Protein AF-A0A669C991-F1 (afdb_monomer_lite)

InterPro domains:
  IPR006703 AIG1-type guanine nucleotide-binding (G) domain [PF04548] (18-87)
  IPR027417 P-loop containing nucleoside triphosphate hydrolase [G3DSA:3.40.50.300] (13-97)
  IPR045058 GTPase GIMA/IAN/Toc [PTHR10903] (18-87)

Organism: Oreochromis niloticus (NCBI:txid8128)

Secondary structure (DSSP, 8-state):
--HHHHHHHHHHHHHHHHHHHHHHHHHHHHHHHHGGGGGGG--EEEE-GGGSTT--HHHHHHT-HHHHHHHHHTTT-EEEE-TT------HHHHHH--

Radius of gyration: 17.46 Å; chains: 1; bounding box: 31×42×42 Å

pLDDT: mean 74.74, std 12.0, range [43.84, 88.81]

Structure (mmCIF, N/CA/C/O backbone):
data_AF-A0A669C991-F1
#
_entry.id   AF-A0A669C991-F1
#
loop_
_atom_site.group_PDB
_atom_site.id
_atom_site.type_symbol
_atom_site.label_atom_id
_atom_site.label_alt_id
_atom_site.label_comp_id
_atom_site.label_asym_id
_atom_site.label_entity_id
_atom_site.label_seq_id
_atom_site.pdbx_PDB_ins_code
_atom_site.Cartn_x
_atom_site.Cartn_y
_atom_site.Cartn_z
_atom_site.occupancy
_atom_site.B_iso_or_equiv
_atom_site.auth_seq_id
_atom_site.auth_comp_id
_atom_site.auth_asym_id
_atom_site.auth_atom_id
_atom_site.pdbx_PDB_model_num
ATOM 1 N N . MET A 1 1 ? -10.058 24.510 27.164 1.00 55.69 1 MET A N 1
ATOM 2 C CA . MET A 1 1 ? -9.011 24.333 26.139 1.00 55.69 1 MET A CA 1
ATOM 3 C C . MET A 1 1 ? -7.827 25.169 26.556 1.00 55.69 1 MET A C 1
ATOM 5 O O . MET A 1 1 ? -7.936 26.393 26.565 1.00 55.69 1 MET A O 1
ATOM 9 N N . LEU A 1 2 ? -6.763 24.524 27.018 1.00 75.00 2 LEU A N 1
ATOM 10 C CA . LEU A 1 2 ? -5.551 25.224 27.420 1.00 75.00 2 LEU A CA 1
ATOM 11 C C . LEU A 1 2 ? -4.754 25.564 26.156 1.00 75.00 2 LEU A C 1
ATOM 13 O O . LEU A 1 2 ? -4.766 24.825 25.178 1.00 75.00 2 LEU A O 1
ATOM 17 N N . LEU A 1 3 ? -4.054 26.695 26.166 1.00 77.31 3 LEU A N 1
ATOM 18 C CA . LEU A 1 3 ? -3.237 27.169 25.038 1.00 77.31 3 LEU A CA 1
ATOM 19 C C . LEU A 1 3 ? -2.186 26.125 24.595 1.00 77.31 3 LEU A C 1
ATOM 21 O O . LEU A 1 3 ? -1.804 26.070 23.431 1.00 77.31 3 LEU A O 1
ATOM 25 N N . GLN A 1 4 ? -1.780 25.253 25.522 1.00 66.88 4 GLN A N 1
ATOM 26 C CA . GLN A 1 4 ? -0.892 24.114 25.284 1.00 66.88 4 GLN A CA 1
ATOM 27 C C . GLN A 1 4 ? -1.531 23.019 24.407 1.00 66.88 4 GLN A C 1
ATOM 29 O O . GLN A 1 4 ? -0.837 22.422 23.581 1.00 66.88 4 GLN A O 1
ATOM 34 N N . ASP A 1 5 ? -2.847 22.805 24.513 1.00 78.88 5 ASP A N 1
ATOM 35 C CA . ASP A 1 5 ? -3.582 21.826 23.699 1.00 78.88 5 ASP A CA 1
ATOM 36 C C . ASP A 1 5 ? -3.621 22.267 22.227 1.00 78.88 5 ASP A C 1
ATOM 38 O O . ASP A 1 5 ? -3.481 21.454 21.315 1.00 78.88 5 ASP A O 1
ATOM 42 N N . LEU A 1 6 ? -3.755 23.578 21.990 1.00 76.56 6 LEU A N 1
ATOM 43 C CA . LEU A 1 6 ? -3.781 24.167 20.648 1.00 76.56 6 LEU A CA 1
ATOM 44 C C . LEU A 1 6 ? -2.427 24.062 19.938 1.00 76.56 6 LEU A C 1
ATOM 46 O O . LEU A 1 6 ? -2.390 23.733 18.756 1.00 76.56 6 LEU A O 1
ATOM 50 N N . ILE A 1 7 ? -1.318 24.291 20.649 1.00 78.75 7 ILE A N 1
ATOM 51 C CA . ILE A 1 7 ? 0.037 24.159 20.085 1.00 78.75 7 ILE A CA 1
ATOM 52 C C . ILE A 1 7 ? 0.348 22.693 19.770 1.00 78.75 7 ILE A C 1
ATOM 54 O O . ILE A 1 7 ? 0.876 22.394 18.701 1.00 78.75 7 ILE A O 1
ATOM 58 N N . SER A 1 8 ? -0.029 21.778 20.666 1.00 76.31 8 SER A N 1
ATOM 59 C CA . SER A 1 8 ? 0.166 20.336 20.467 1.00 76.31 8 SER A CA 1
ATOM 60 C C . SER A 1 8 ? -0.642 19.818 19.276 1.00 76.31 8 SER A C 1
ATOM 62 O O . SER A 1 8 ? -0.107 19.105 18.429 1.00 76.31 8 SER A O 1
ATOM 64 N N . SER A 1 9 ? -1.907 20.234 19.165 1.00 83.62 9 SER A N 1
ATOM 65 C CA . SER A 1 9 ? -2.768 19.917 18.020 1.00 83.62 9 SER A CA 1
ATOM 66 C C . SER A 1 9 ? -2.213 20.483 16.707 1.00 83.62 9 SER A C 1
ATOM 68 O O . SER A 1 9 ? -2.162 19.785 15.691 1.00 83.62 9 SER A O 1
ATOM 70 N N . TRP A 1 10 ? -1.719 21.724 16.733 1.00 83.00 10 TRP A N 1
ATOM 71 C CA . TRP A 1 10 ? -1.121 22.370 15.567 1.00 83.00 10 TRP A CA 1
ATOM 72 C C . TRP A 1 10 ? 0.169 21.679 15.108 1.00 83.00 10 TRP A C 1
ATOM 74 O O . TRP A 1 10 ? 0.328 21.422 13.916 1.00 83.00 10 TRP A O 1
ATOM 84 N N . TRP A 1 11 ? 1.064 21.309 16.032 1.00 76.19 11 TRP A N 1
ATOM 85 C CA . TRP A 1 11 ? 2.248 20.514 15.698 1.00 76.19 11 TRP A CA 1
ATOM 86 C C . TRP A 1 11 ? 1.881 19.140 15.163 1.00 76.19 11 TRP A C 1
ATOM 88 O O . TRP A 1 11 ? 2.416 18.750 14.134 1.00 76.19 11 TRP A O 1
ATOM 98 N N . SER A 1 12 ? 0.945 18.438 15.800 1.00 77.25 12 SER A N 1
ATOM 99 C CA . SER A 1 12 ? 0.515 17.115 15.346 1.00 77.25 12 SER A CA 1
ATOM 100 C C . SER A 1 12 ? -0.055 17.162 13.923 1.00 77.25 12 SER A C 1
ATOM 102 O O . SER A 1 12 ? 0.339 16.359 13.078 1.00 77.25 12 SER A O 1
ATOM 104 N N . SER A 1 13 ? -0.884 18.167 13.623 1.00 80.12 13 SER A N 1
ATOM 105 C CA . SER A 1 13 ? -1.450 18.376 12.283 1.00 80.12 13 SER A CA 1
ATOM 106 C C . SER A 1 13 ? -0.367 18.720 11.256 1.00 80.12 13 SER A C 1
ATOM 108 O O . SER A 1 13 ? -0.253 18.062 10.226 1.00 80.12 13 SER A O 1
ATOM 110 N N . ASN A 1 14 ? 0.494 19.695 11.563 1.00 87.88 14 ASN A N 1
ATOM 111 C CA . ASN A 1 14 ? 1.551 20.128 10.649 1.00 87.88 14 ASN A CA 1
ATOM 112 C C . ASN A 1 14 ? 2.600 19.027 10.400 1.00 87.88 14 ASN A C 1
ATOM 114 O O . ASN A 1 14 ? 3.139 18.900 9.300 1.00 87.88 14 ASN A O 1
ATOM 118 N N . TRP A 1 15 ? 2.892 18.211 11.413 1.00 71.31 15 TRP A N 1
ATOM 119 C CA . TRP A 1 15 ? 3.794 17.069 11.285 1.00 71.31 15 TRP A CA 1
ATOM 120 C C . TRP A 1 15 ? 3.184 15.971 10.416 1.00 71.31 15 TRP A C 1
ATOM 122 O O . TRP A 1 15 ? 3.865 15.474 9.521 1.00 71.31 15 TRP A O 1
ATOM 132 N N . ALA A 1 16 ? 1.907 15.633 10.623 1.00 73.25 16 ALA A N 1
ATOM 133 C CA . ALA A 1 16 ? 1.203 14.656 9.794 1.00 73.25 16 ALA A CA 1
ATOM 134 C C . ALA A 1 16 ? 1.157 15.088 8.318 1.00 73.25 16 ALA A C 1
ATOM 136 O O . ALA A 1 16 ? 1.402 14.276 7.423 1.00 73.25 16 ALA A O 1
ATOM 137 N N . ASP A 1 17 ? 0.917 16.374 8.057 1.00 81.81 17 ASP A N 1
ATOM 138 C CA . ASP A 1 17 ? 0.930 16.924 6.701 1.00 81.81 17 ASP A CA 1
ATOM 139 C C . ASP A 1 17 ? 2.333 16.906 6.078 1.00 81.81 17 ASP A C 1
ATOM 141 O O . ASP A 1 17 ? 2.480 16.652 4.879 1.00 81.81 17 ASP A O 1
ATOM 145 N N . SER A 1 18 ? 3.391 17.143 6.863 1.00 82.00 18 SER A N 1
ATOM 146 C CA . SER A 1 18 ? 4.766 17.033 6.359 1.00 82.00 18 SER A CA 1
ATOM 147 C C . SER A 1 18 ? 5.132 15.595 6.002 1.00 82.00 18 SER A C 1
ATOM 149 O O . SER A 1 18 ? 5.650 15.373 4.908 1.00 82.00 18 SER A O 1
ATOM 151 N N . LEU A 1 19 ? 4.786 14.628 6.857 1.00 79.38 19 LEU A N 1
ATOM 152 C CA . LEU A 1 19 ? 5.042 13.208 6.614 1.00 79.38 19 LEU A CA 1
ATOM 153 C C . LEU A 1 19 ? 4.356 12.732 5.324 1.00 79.38 19 LEU A C 1
ATOM 155 O O . LEU A 1 19 ? 5.017 12.212 4.428 1.00 79.38 19 LEU A O 1
ATOM 159 N N . LYS A 1 20 ? 3.055 13.019 5.167 1.00 80.31 20 LYS A N 1
ATOM 160 C CA . LYS A 1 20 ? 2.296 12.667 3.951 1.00 80.31 20 LYS A CA 1
ATOM 161 C C . LYS A 1 20 ? 2.912 13.268 2.684 1.00 80.31 20 LYS A C 1
ATOM 163 O O . LYS A 1 20 ? 2.925 12.633 1.626 1.00 80.31 20 LYS A O 1
ATOM 168 N N . ARG A 1 21 ? 3.426 14.504 2.756 1.00 81.19 21 ARG A N 1
ATOM 169 C CA . ARG A 1 21 ? 4.128 15.137 1.624 1.00 81.19 21 ARG A CA 1
ATOM 170 C C . ARG A 1 21 ? 5.456 14.448 1.319 1.00 81.19 21 ARG A C 1
ATOM 172 O O . ARG A 1 21 ? 5.774 14.269 0.143 1.00 81.19 21 ARG A O 1
ATOM 179 N N . GLU A 1 22 ? 6.223 14.083 2.340 1.00 80.00 22 GLU A N 1
ATOM 180 C CA . GLU A 1 22 ? 7.507 13.392 2.192 1.00 80.00 22 GLU A CA 1
ATOM 181 C C . GLU A 1 22 ? 7.332 11.997 1.583 1.00 80.00 22 GLU A C 1
ATOM 183 O O . GLU A 1 22 ? 8.028 11.669 0.619 1.00 80.00 22 GLU A O 1
ATOM 188 N N . GLU A 1 23 ? 6.347 11.228 2.048 1.00 78.25 23 GLU A N 1
ATOM 189 C CA . GLU A 1 23 ? 5.980 9.922 1.486 1.00 78.25 23 GLU A CA 1
ATOM 190 C C . GLU A 1 23 ? 5.599 10.034 0.006 1.00 78.25 23 GLU A C 1
ATOM 192 O O . GLU A 1 23 ? 6.173 9.350 -0.848 1.00 78.25 23 GLU A O 1
ATOM 197 N N . LYS A 1 24 ? 4.706 10.973 -0.337 1.00 76.75 24 LYS A N 1
ATOM 198 C CA . LYS A 1 24 ? 4.307 11.213 -1.733 1.00 76.75 24 LYS A CA 1
ATOM 199 C C . LYS A 1 24 ? 5.499 11.597 -2.612 1.00 76.75 24 LYS A C 1
ATOM 201 O O . LYS A 1 24 ? 5.602 11.148 -3.754 1.00 76.75 24 LYS A O 1
ATOM 206 N N . HIS A 1 25 ? 6.413 12.410 -2.089 1.00 79.81 25 HIS A N 1
ATOM 207 C CA . HIS A 1 25 ? 7.616 12.817 -2.809 1.00 79.81 25 HIS A CA 1
ATOM 208 C C . HIS A 1 25 ? 8.605 11.656 -3.002 1.00 79.81 25 HIS A C 1
ATOM 210 O O . HIS A 1 25 ? 9.231 11.562 -4.061 1.00 79.81 25 HIS A O 1
ATOM 216 N N . MET A 1 26 ? 8.732 10.747 -2.030 1.00 78.69 26 MET A N 1
ATOM 217 C CA . MET A 1 26 ? 9.531 9.526 -2.186 1.00 78.69 26 MET A CA 1
ATOM 218 C C . MET A 1 26 ? 8.963 8.616 -3.273 1.00 78.69 26 MET A C 1
ATOM 220 O O . MET A 1 26 ? 9.715 8.201 -4.153 1.00 78.69 26 MET A O 1
ATOM 224 N N . VAL A 1 27 ? 7.647 8.384 -3.284 1.00 73.19 27 VAL A N 1
ATOM 225 C CA . VAL A 1 27 ? 6.981 7.589 -4.332 1.00 73.19 27 VAL A CA 1
ATOM 226 C C . VAL A 1 27 ? 7.226 8.196 -5.719 1.00 73.19 27 VAL A C 1
ATOM 228 O O . VAL A 1 27 ? 7.612 7.489 -6.650 1.00 73.19 27 VAL A O 1
ATOM 231 N N . GLN A 1 28 ? 7.106 9.521 -5.852 1.00 75.56 28 GLN A N 1
ATOM 232 C CA . GLN A 1 28 ? 7.413 10.223 -7.104 1.00 75.56 28 GLN A CA 1
ATOM 233 C C . GLN A 1 28 ? 8.885 10.082 -7.521 1.00 75.56 28 GLN A C 1
ATOM 235 O O . GLN A 1 28 ? 9.181 9.929 -8.707 1.00 75.56 28 GLN A O 1
ATOM 240 N N . LYS A 1 29 ? 9.826 10.123 -6.568 1.00 76.56 29 LYS A N 1
ATOM 241 C CA . LYS A 1 29 ? 11.255 9.907 -6.846 1.00 76.56 29 LYS A CA 1
ATOM 242 C C . LYS A 1 29 ? 11.536 8.483 -7.310 1.00 76.56 29 LYS A C 1
ATOM 244 O O . LYS A 1 29 ? 12.255 8.323 -8.291 1.00 76.56 29 LYS A O 1
ATOM 249 N N . ILE A 1 30 ? 10.958 7.478 -6.656 1.00 72.62 30 ILE A N 1
ATOM 250 C CA . ILE A 1 30 ? 11.085 6.068 -7.048 1.00 72.62 30 ILE A CA 1
ATOM 251 C C . ILE A 1 30 ? 10.559 5.884 -8.476 1.00 72.62 30 ILE A C 1
ATOM 253 O O . ILE A 1 30 ? 11.279 5.373 -9.331 1.00 72.62 30 ILE A O 1
ATOM 257 N N . GLN A 1 31 ? 9.377 6.424 -8.786 1.00 67.62 31 GLN A N 1
ATOM 258 C CA . GLN A 1 31 ? 8.812 6.394 -10.141 1.00 67.62 31 GLN A CA 1
ATOM 259 C C . GLN A 1 31 ? 9.685 7.122 -11.170 1.00 67.62 31 GLN A C 1
ATOM 261 O O . GLN A 1 31 ? 9.790 6.684 -12.312 1.00 67.62 31 GLN A O 1
ATOM 266 N N . LYS A 1 32 ? 10.346 8.220 -10.788 1.00 73.75 32 LYS A N 1
ATOM 267 C CA . LYS A 1 32 ? 11.262 8.950 -11.676 1.00 73.75 32 LYS A CA 1
ATOM 268 C C . LYS A 1 32 ? 12.568 8.191 -11.934 1.00 73.75 32 LYS A C 1
ATOM 270 O O . LYS A 1 32 ? 13.109 8.301 -13.030 1.00 73.75 32 LYS A O 1
ATOM 275 N N . ILE A 1 33 ? 13.082 7.464 -10.940 1.00 66.19 33 ILE A N 1
ATOM 276 C CA . ILE A 1 33 ? 14.344 6.711 -11.029 1.00 66.19 33 ILE A CA 1
ATOM 277 C C . ILE A 1 33 ? 14.143 5.397 -11.791 1.00 66.19 33 ILE A C 1
ATOM 279 O O . ILE A 1 33 ? 14.940 5.066 -12.664 1.00 66.19 33 ILE A O 1
ATOM 283 N N . PHE A 1 34 ? 13.076 4.667 -11.478 1.00 65.25 34 PHE A N 1
ATOM 284 C CA . PHE A 1 34 ? 12.838 3.312 -11.981 1.00 65.25 34 PHE A CA 1
ATOM 285 C C . PHE A 1 34 ? 11.796 3.258 -13.121 1.00 65.25 34 PHE A C 1
ATOM 287 O O . PHE A 1 34 ? 11.590 2.207 -13.734 1.00 65.25 34 PHE A O 1
ATOM 294 N N . GLY A 1 35 ? 11.162 4.390 -13.455 1.00 67.56 35 GLY A N 1
ATOM 295 C CA . GLY A 1 35 ? 10.108 4.485 -14.471 1.00 67.56 35 GLY A CA 1
ATOM 296 C C . GLY A 1 35 ? 8.846 3.703 -14.085 1.00 67.56 35 GLY A C 1
ATOM 297 O O . GLY A 1 35 ? 8.704 3.244 -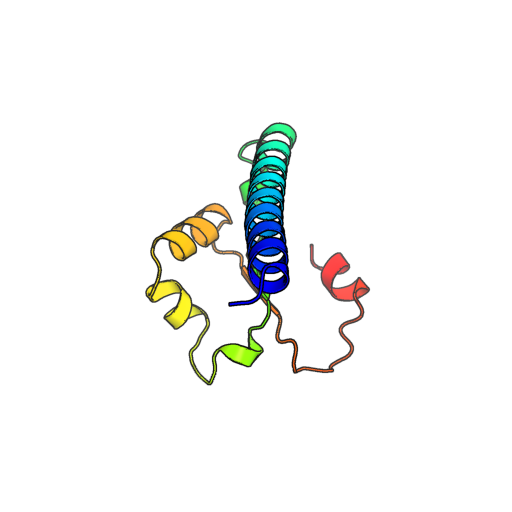12.957 1.00 67.56 35 GLY A O 1
ATOM 298 N N . HIS A 1 36 ? 7.946 3.465 -15.045 1.00 65.44 36 HIS A N 1
ATOM 299 C CA . HIS A 1 36 ? 6.814 2.528 -14.873 1.00 65.44 36 HIS A CA 1
ATOM 300 C C . HIS A 1 36 ? 7.264 1.063 -14.706 1.00 65.44 36 HIS A C 1
ATOM 302 O O . HIS A 1 36 ? 6.447 0.166 -14.537 1.00 65.44 36 HIS A O 1
ATOM 308 N N . THR A 1 37 ? 8.570 0.790 -14.772 1.00 64.56 37 THR A N 1
ATOM 309 C CA . THR A 1 37 ? 9.135 -0.524 -14.462 1.00 64.56 37 THR A CA 1
ATOM 310 C C . THR A 1 37 ? 9.225 -0.751 -12.955 1.00 64.56 37 THR A C 1
ATOM 312 O O . THR A 1 37 ? 9.187 -1.900 -12.537 1.00 64.56 37 THR A O 1
ATOM 315 N N . ALA A 1 38 ? 9.293 0.315 -12.142 1.00 65.50 38 ALA A N 1
ATOM 316 C CA . ALA A 1 38 ? 9.268 0.226 -10.677 1.00 65.50 38 ALA A CA 1
ATOM 317 C C . ALA A 1 38 ? 8.032 -0.532 -10.190 1.00 65.50 38 ALA A C 1
ATOM 319 O O . ALA A 1 38 ? 8.129 -1.395 -9.327 1.00 65.50 38 ALA A O 1
ATOM 320 N N . ASP A 1 39 ? 6.896 -0.237 -10.819 1.00 65.56 39 ASP A N 1
ATOM 321 C CA . ASP A 1 39 ? 5.587 -0.822 -10.549 1.00 65.56 39 ASP A CA 1
ATOM 322 C C . ASP A 1 39 ? 5.596 -2.356 -10.739 1.00 65.56 39 ASP A C 1
ATOM 324 O O . ASP A 1 39 ? 4.915 -3.069 -10.012 1.00 65.56 39 ASP A O 1
ATOM 328 N N . LYS A 1 40 ? 6.451 -2.888 -11.633 1.00 66.25 40 LYS A N 1
ATOM 329 C CA . LYS A 1 40 ? 6.619 -4.341 -11.852 1.00 66.25 40 LYS A CA 1
ATOM 330 C C . LYS A 1 40 ? 7.431 -5.055 -10.768 1.00 66.25 40 LYS A C 1
ATOM 332 O O . LYS A 1 40 ? 7.393 -6.281 -10.722 1.00 66.25 40 LYS A O 1
ATOM 337 N N . TYR A 1 41 ? 8.202 -4.312 -9.979 1.00 71.06 41 TYR A N 1
ATOM 338 C CA . TYR A 1 41 ? 9.065 -4.834 -8.911 1.00 71.06 41 TYR A CA 1
ATOM 339 C C . TYR A 1 41 ? 8.629 -4.342 -7.524 1.00 71.06 41 TYR A C 1
ATOM 341 O O . TYR A 1 41 ? 9.340 -4.551 -6.547 1.00 71.06 41 TYR A O 1
ATOM 349 N N . SER A 1 42 ? 7.503 -3.632 -7.441 1.00 74.38 42 SER A N 1
ATOM 350 C CA . SER A 1 42 ? 7.005 -3.038 -6.203 1.00 74.38 42 SER A CA 1
ATOM 351 C C . SER A 1 42 ? 5.780 -3.798 -5.722 1.00 74.38 42 SER A C 1
ATOM 353 O O . SER A 1 42 ? 4.909 -4.139 -6.514 1.00 74.38 42 SER A O 1
ATOM 355 N N . MET A 1 43 ? 5.694 -3.992 -4.411 1.00 83.06 43 MET A N 1
ATOM 356 C CA . MET A 1 43 ? 4.593 -4.655 -3.720 1.00 83.06 43 MET A CA 1
ATOM 357 C C . MET A 1 43 ? 4.013 -3.714 -2.660 1.00 83.06 43 MET A C 1
ATOM 359 O O . MET A 1 43 ? 4.748 -2.938 -2.043 1.00 83.06 43 MET A O 1
ATOM 363 N N . VAL A 1 44 ? 2.704 -3.797 -2.416 1.00 84.19 44 VAL A N 1
ATOM 364 C CA . VAL A 1 44 ? 2.046 -3.037 -1.343 1.00 84.19 44 VAL A CA 1
ATOM 365 C C . VAL A 1 44 ? 2.180 -3.785 -0.014 1.00 84.19 44 VAL A C 1
ATOM 367 O O . VAL A 1 44 ? 1.728 -4.918 0.111 1.00 84.19 44 VAL A O 1
ATOM 370 N N . LEU A 1 45 ? 2.7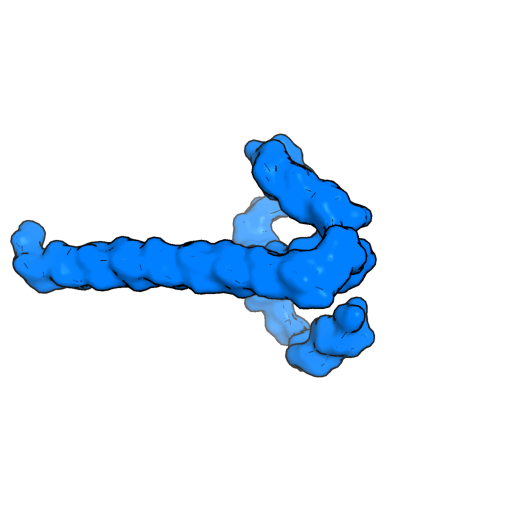72 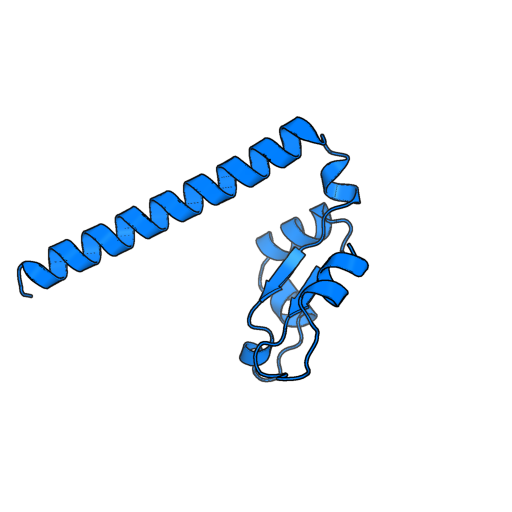-3.156 1.002 1.00 85.69 45 LEU A N 1
ATOM 371 C CA . LEU A 1 45 ? 2.847 -3.722 2.350 1.00 85.69 45 LEU A CA 1
ATOM 372 C C . LEU A 1 45 ? 1.762 -3.114 3.244 1.00 85.69 45 LEU A C 1
ATOM 374 O O . LEU A 1 45 ? 1.855 -1.952 3.643 1.00 85.69 45 LEU A O 1
ATOM 378 N N . PHE A 1 46 ? 0.769 -3.918 3.607 1.00 84.81 46 PHE A N 1
ATOM 379 C CA . PHE A 1 46 ? -0.208 -3.570 4.632 1.00 84.81 46 PHE A CA 1
ATOM 380 C C . PHE A 1 46 ? 0.347 -3.968 5.995 1.00 84.81 46 PHE A C 1
ATOM 382 O O . PHE A 1 46 ? 0.646 -5.132 6.242 1.00 84.81 46 PHE A O 1
ATOM 389 N N . THR A 1 47 ? 0.511 -3.002 6.890 1.00 82.94 47 THR A N 1
ATOM 390 C CA . THR A 1 47 ? 0.911 -3.271 8.278 1.00 82.94 47 THR A CA 1
ATOM 391 C C . THR A 1 47 ? -0.318 -3.308 9.174 1.00 82.94 47 THR A C 1
ATOM 393 O O . THR A 1 47 ? -1.371 -2.806 8.794 1.00 82.94 47 THR A O 1
ATOM 396 N N . HIS A 1 48 ? -0.176 -3.864 10.379 1.00 79.06 48 HIS A N 1
ATOM 397 C CA . HIS A 1 48 ? -1.277 -3.995 11.338 1.00 79.06 48 HIS A CA 1
ATOM 398 C C . HIS A 1 48 ? -2.400 -4.928 10.864 1.00 79.06 48 HIS A C 1
ATOM 400 O O . HIS A 1 48 ? -3.554 -4.757 11.246 1.00 79.06 48 HIS A O 1
ATOM 406 N N . GLY A 1 49 ? -2.071 -5.963 10.082 1.00 75.75 49 GLY A N 1
ATOM 407 C CA . GLY A 1 49 ? -3.049 -6.977 9.665 1.00 75.75 49 GLY A CA 1
ATOM 408 C C . GLY A 1 49 ? -3.735 -7.694 10.835 1.00 75.75 49 GLY A C 1
ATOM 409 O O . GLY A 1 49 ? -4.817 -8.248 10.693 1.00 75.75 49 GLY A O 1
ATOM 410 N N . ASP A 1 50 ? -3.150 -7.630 12.031 1.00 78.75 50 ASP A N 1
ATOM 411 C CA . ASP A 1 50 ? -3.749 -8.098 13.280 1.00 78.75 50 ASP A CA 1
ATOM 412 C C . ASP A 1 50 ? -4.971 -7.295 13.763 1.00 78.75 50 ASP A C 1
ATOM 414 O O . ASP A 1 50 ? -5.600 -7.695 14.752 1.00 78.75 50 ASP A O 1
ATOM 418 N N . GLN A 1 51 ? -5.269 -6.165 13.116 1.00 82.19 51 GLN A N 1
ATOM 419 C CA . GLN A 1 51 ? -6.446 -5.323 13.348 1.00 82.19 51 GLN A CA 1
ATOM 420 C C . GLN A 1 51 ? -7.575 -5.59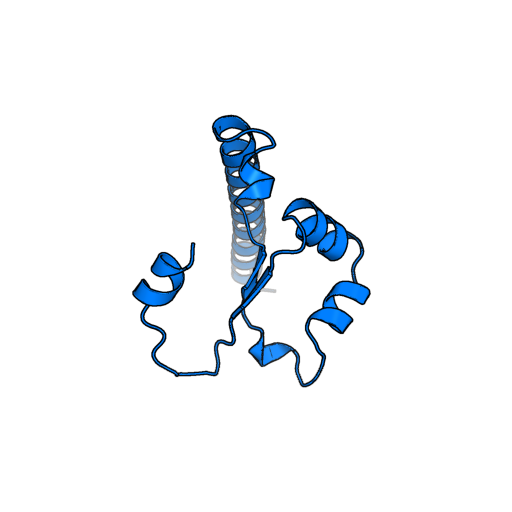2 12.351 1.00 82.19 51 GLN A C 1
ATOM 422 O O . GLN A 1 51 ? -8.625 -4.974 12.459 1.00 82.19 51 GLN A O 1
ATOM 427 N N . LEU A 1 52 ? -7.403 -6.530 11.415 1.00 80.06 52 LEU A N 1
ATOM 428 C CA . LEU A 1 52 ? -8.476 -6.903 10.495 1.00 80.06 52 LEU A CA 1
ATOM 429 C C . LEU A 1 52 ? -9.641 -7.638 11.195 1.00 80.06 52 LEU A C 1
ATOM 431 O O . LEU A 1 52 ? -10.642 -7.903 10.557 1.00 80.06 52 LEU A O 1
ATOM 435 N N . GLU A 1 53 ? -9.541 -7.959 12.495 1.00 78.69 53 GLU A N 1
ATOM 436 C CA . GLU A 1 53 ? -10.641 -8.441 13.366 1.00 78.69 53 GLU A CA 1
ATOM 437 C C . GLU A 1 53 ? -11.498 -9.612 12.825 1.00 78.69 53 GLU A C 1
ATOM 439 O O . GLU A 1 53 ? -12.590 -9.876 13.323 1.00 78.69 53 GLU A O 1
ATOM 444 N N . GLY A 1 54 ? -10.975 -10.386 11.869 1.00 77.25 54 GLY A N 1
ATOM 445 C CA . GLY A 1 54 ? -11.674 -11.508 11.230 1.00 77.25 54 GLY A CA 1
ATOM 446 C C . GLY A 1 54 ? -12.129 -11.234 9.795 1.00 77.25 54 GLY A C 1
ATOM 447 O O . GLY A 1 54 ? -12.516 -12.180 9.114 1.00 77.25 54 GLY A O 1
ATOM 448 N N . THR A 1 55 ? -12.024 -9.991 9.330 1.00 83.44 55 THR A N 1
ATOM 449 C CA . THR A 1 55 ? -12.154 -9.597 7.925 1.00 83.44 55 THR A CA 1
ATOM 450 C C . THR A 1 55 ? -10.914 -10.040 7.152 1.00 83.44 55 THR A C 1
ATOM 452 O O . THR A 1 55 ? -9.779 -9.928 7.628 1.00 83.44 55 THR A O 1
ATOM 455 N N . SER A 1 56 ? -11.116 -10.578 5.958 1.00 85.38 56 SER A N 1
ATOM 456 C CA . SER A 1 56 ? -10.018 -10.914 5.052 1.00 85.38 56 SER A CA 1
ATOM 457 C C . SER A 1 56 ? -9.413 -9.651 4.426 1.00 85.38 56 SER A C 1
ATOM 459 O O . SER A 1 56 ? -10.049 -8.599 4.353 1.00 85.38 56 SER A O 1
ATOM 461 N N . MET A 1 57 ? -8.163 -9.730 3.963 1.00 86.12 57 MET A N 1
ATOM 462 C CA . MET A 1 57 ? -7.552 -8.590 3.271 1.00 86.12 57 MET A CA 1
ATOM 463 C C . MET A 1 57 ? -8.296 -8.284 1.967 1.00 86.12 57 MET A C 1
ATOM 465 O O . MET A 1 57 ? -8.415 -7.130 1.567 1.00 86.12 57 MET A O 1
ATOM 469 N N . GLU A 1 58 ? -8.816 -9.320 1.320 1.00 86.19 58 GLU A N 1
ATOM 470 C CA . GLU A 1 58 ? -9.586 -9.242 0.089 1.00 86.19 58 GLU A CA 1
ATOM 471 C C . GLU A 1 58 ? -10.881 -8.446 0.305 1.00 86.19 58 GLU A C 1
ATOM 473 O O . GLU A 1 58 ? -11.134 -7.498 -0.436 1.00 86.19 58 GLU A O 1
ATOM 478 N N . GLU A 1 59 ? -11.633 -8.738 1.371 1.00 87.62 59 GLU A N 1
ATOM 479 C CA . GLU A 1 59 ? -12.822 -7.961 1.759 1.00 87.62 59 GLU A CA 1
ATOM 480 C C . GLU A 1 59 ? -12.466 -6.498 2.068 1.00 87.62 59 GLU A C 1
ATOM 482 O O . GLU A 1 59 ? -13.158 -5.586 1.624 1.00 87.62 59 GLU A O 1
ATOM 487 N N . PHE A 1 60 ? -11.346 -6.243 2.751 1.00 86.88 60 PHE A N 1
ATOM 488 C CA . PHE A 1 60 ? -10.895 -4.875 3.033 1.00 86.88 60 PHE A CA 1
ATOM 489 C C . PHE A 1 60 ? -10.515 -4.092 1.761 1.00 86.88 60 PHE A C 1
ATOM 491 O O . PHE A 1 60 ? -10.768 -2.890 1.665 1.00 86.88 60 PHE A O 1
ATOM 498 N N . LEU A 1 61 ? -9.924 -4.754 0.758 1.00 88.00 61 LEU A N 1
ATOM 499 C CA . LEU A 1 61 ? -9.661 -4.135 -0.547 1.00 88.00 61 LEU A CA 1
ATOM 500 C C . LEU A 1 61 ? -10.961 -3.841 -1.304 1.00 88.00 61 LEU A C 1
ATOM 502 O O . LEU A 1 61 ? -11.034 -2.839 -2.013 1.00 88.00 61 LEU A O 1
ATOM 506 N N . GLU A 1 62 ? -11.987 -4.682 -1.173 1.00 88.81 62 GLU A N 1
ATOM 507 C CA . GLU A 1 62 ? -13.296 -4.460 -1.803 1.00 88.81 62 GLU A CA 1
ATOM 508 C C . GLU A 1 62 ? -14.002 -3.191 -1.309 1.00 88.81 62 GLU A C 1
ATOM 510 O O . GLU A 1 62 ? -14.744 -2.564 -2.068 1.00 88.81 62 GLU A O 1
ATOM 515 N N . GLU A 1 63 ? -13.704 -2.745 -0.090 1.00 88.81 63 GLU A N 1
ATOM 516 C CA . GLU A 1 63 ? -14.285 -1.534 0.494 1.00 88.81 63 GLU A CA 1
ATOM 517 C C . GLU A 1 63 ? -13.685 -0.222 -0.051 1.00 88.81 63 GLU A C 1
ATOM 519 O O . GLU A 1 63 ? -14.262 0.849 0.162 1.00 88.81 63 GLU A O 1
ATOM 524 N N . SER A 1 64 ? -12.551 -0.262 -0.769 1.00 86.06 64 SER A N 1
ATOM 525 C CA . SER A 1 64 ? -11.858 0.948 -1.235 1.00 86.06 64 SER A CA 1
ATOM 526 C C . SER A 1 64 ? -11.302 0.835 -2.656 1.00 86.06 64 SER A C 1
ATOM 528 O O . SER A 1 64 ? -10.284 0.188 -2.906 1.00 86.06 64 SER A O 1
ATOM 530 N N . SER A 1 65 ? -11.902 1.589 -3.583 1.00 86.25 65 SER A N 1
ATOM 531 C CA . SER A 1 65 ? -11.420 1.715 -4.967 1.00 86.25 65 SER A CA 1
ATOM 532 C C . SER A 1 65 ? -9.981 2.228 -5.060 1.00 86.25 65 SER A C 1
ATOM 534 O O . SER A 1 65 ? -9.227 1.799 -5.929 1.00 86.25 65 SER A O 1
ATOM 536 N N . ASP A 1 66 ? -9.582 3.117 -4.148 1.00 84.88 66 ASP A N 1
ATOM 537 C CA . ASP A 1 66 ? -8.238 3.699 -4.134 1.00 84.88 66 ASP A CA 1
ATOM 538 C C . ASP A 1 66 ? -7.185 2.646 -3.753 1.00 84.88 66 ASP A C 1
ATOM 540 O O . ASP A 1 66 ? -6.094 2.611 -4.328 1.00 84.88 66 ASP A O 1
ATOM 544 N N . LEU A 1 67 ? -7.514 1.751 -2.812 1.00 85.88 67 LEU A N 1
ATOM 545 C CA . LEU A 1 67 ? -6.640 0.634 -2.443 1.00 85.88 67 LEU A CA 1
ATOM 546 C C . LEU A 1 67 ? -6.558 -0.408 -3.559 1.00 85.88 67 LEU A C 1
ATOM 548 O O . LEU A 1 67 ? -5.471 -0.921 -3.831 1.00 85.88 67 LEU A O 1
ATOM 552 N N . GLN A 1 68 ? -7.671 -0.681 -4.243 1.00 87.44 68 GLN A N 1
ATOM 553 C CA . GLN A 1 68 ? -7.671 -1.550 -5.422 1.00 87.44 68 GLN A CA 1
ATOM 554 C C . GLN A 1 68 ? -6.778 -0.995 -6.529 1.00 87.44 68 GLN A C 1
ATOM 556 O O . GLN A 1 68 ? -5.986 -1.742 -7.102 1.00 87.44 68 GLN A O 1
ATOM 561 N N . GLU A 1 69 ? -6.857 0.309 -6.809 1.00 86.56 69 GLU A N 1
ATOM 562 C CA . GLU A 1 69 ? -5.990 0.951 -7.797 1.00 86.56 69 GLU A CA 1
ATOM 563 C C . GLU A 1 69 ? -4.516 0.852 -7.382 1.00 86.56 69 GLU A C 1
ATOM 565 O O . GLU A 1 69 ? -3.662 0.519 -8.206 1.00 86.56 69 GLU A O 1
ATOM 570 N N . LEU A 1 70 ? -4.206 1.075 -6.101 1.00 83.94 70 LEU A N 1
ATOM 571 C CA . LEU A 1 70 ? -2.845 0.956 -5.581 1.00 83.94 70 LEU A CA 1
ATOM 572 C C . LEU A 1 70 ? -2.275 -0.459 -5.775 1.00 83.94 70 LEU A C 1
ATOM 574 O O . LEU A 1 70 ? -1.162 -0.606 -6.278 1.00 83.94 70 LEU A O 1
ATOM 578 N N . VAL A 1 71 ? -3.043 -1.494 -5.429 1.00 85.62 71 VAL A N 1
ATOM 579 C CA . VAL A 1 71 ? -2.635 -2.899 -5.590 1.00 85.62 71 VAL A CA 1
ATOM 580 C C . VAL A 1 71 ? -2.540 -3.284 -7.069 1.00 85.62 71 VAL A C 1
ATOM 582 O O . VAL A 1 71 ? -1.582 -3.945 -7.474 1.00 85.62 71 VAL A O 1
ATOM 585 N N . ALA A 1 72 ? -3.472 -2.823 -7.907 1.00 86.19 72 ALA A N 1
ATOM 586 C CA . ALA A 1 72 ? -3.451 -3.070 -9.349 1.00 86.19 72 ALA A CA 1
ATOM 587 C C . ALA A 1 72 ? -2.211 -2.465 -10.023 1.00 86.19 72 ALA A C 1
ATOM 589 O O . ALA A 1 72 ? -1.625 -3.084 -10.914 1.00 86.19 72 ALA A O 1
ATOM 590 N N . ARG A 1 73 ? -1.767 -1.287 -9.568 1.00 82.00 73 ARG A N 1
ATOM 591 C CA . ARG A 1 73 ? -0.517 -0.669 -10.030 1.00 82.00 73 ARG A CA 1
ATOM 592 C C . ARG A 1 73 ? 0.717 -1.487 -9.660 1.00 82.00 73 ARG A C 1
ATOM 594 O O . ARG A 1 73 ? 1.687 -1.445 -10.400 1.00 82.00 73 ARG A O 1
ATOM 601 N N . CYS A 1 74 ? 0.667 -2.261 -8.581 1.00 83.19 74 CYS A N 1
ATOM 602 C CA . CYS A 1 74 ? 1.724 -3.177 -8.148 1.00 83.19 74 CYS A CA 1
ATOM 603 C C . CYS A 1 74 ? 1.529 -4.611 -8.682 1.00 83.19 74 CYS A C 1
ATOM 605 O O . CYS A 1 74 ? 1.885 -5.577 -8.015 1.00 83.19 74 CYS A O 1
ATOM 607 N N . ASN A 1 75 ? 0.911 -4.787 -9.858 1.00 82.62 75 ASN A N 1
ATOM 608 C CA . ASN A 1 75 ? 0.621 -6.095 -10.468 1.00 82.62 75 ASN A CA 1
ATOM 609 C C . ASN A 1 75 ? -0.183 -7.062 -9.572 1.00 82.62 75 ASN A C 1
ATOM 611 O O . ASN A 1 75 ? -0.080 -8.281 -9.720 1.00 82.62 75 ASN A O 1
ATOM 615 N N . GLY A 1 76 ? -0.974 -6.540 -8.635 1.00 83.00 76 GLY A N 1
ATOM 616 C CA . GLY A 1 76 ? -1.699 -7.362 -7.667 1.00 83.00 76 GLY A CA 1
ATOM 617 C C . GLY A 1 76 ? -0.841 -7.873 -6.507 1.00 83.00 76 GLY A C 1
ATOM 618 O O . GLY A 1 76 ? -1.333 -8.657 -5.701 1.00 83.00 76 GLY A O 1
ATOM 619 N N . GLN A 1 77 ? 0.425 -7.461 -6.405 1.00 82.62 77 GLN A N 1
ATOM 620 C CA . GLN A 1 77 ? 1.319 -7.891 -5.335 1.00 82.62 77 GLN A CA 1
ATOM 621 C C . GLN A 1 77 ? 1.061 -7.076 -4.067 1.00 82.62 77 GLN A C 1
ATOM 623 O O . GLN A 1 77 ? 1.273 -5.859 -4.029 1.00 82.62 77 GLN A O 1
ATOM 628 N N . TYR A 1 78 ? 0.665 -7.767 -3.000 1.00 88.25 78 TYR A N 1
ATOM 629 C CA . TYR A 1 78 ? 0.617 -7.217 -1.652 1.00 88.25 78 TYR A CA 1
ATOM 630 C C . TYR A 1 78 ? 1.049 -8.250 -0.612 1.00 88.25 78 TYR A C 1
ATOM 632 O O . TYR A 1 78 ? 0.967 -9.457 -0.834 1.00 88.25 78 TYR A O 1
ATOM 640 N N . HIS A 1 79 ? 1.482 -7.757 0.543 1.00 85.06 79 HIS A N 1
ATOM 641 C CA . HIS A 1 79 ? 1.736 -8.568 1.724 1.00 85.06 79 HIS A CA 1
ATOM 642 C C . HIS A 1 79 ? 1.081 -7.922 2.940 1.00 85.06 79 HIS A C 1
ATOM 644 O O . HIS A 1 79 ? 1.066 -6.696 3.071 1.00 85.06 79 HIS A O 1
ATOM 650 N N . VAL A 1 80 ? 0.550 -8.748 3.838 1.00 83.94 80 VAL A N 1
ATOM 651 C CA . VAL A 1 80 ? -0.092 -8.295 5.073 1.00 83.94 80 VAL A CA 1
ATOM 652 C C . VAL A 1 80 ? 0.768 -8.710 6.253 1.00 83.94 80 VAL A C 1
ATOM 654 O O . VAL A 1 80 ? 0.874 -9.887 6.588 1.00 83.94 80 VAL A O 1
ATOM 657 N N . PHE A 1 81 ? 1.371 -7.727 6.906 1.00 81.12 81 PHE A N 1
ATOM 658 C CA . PHE A 1 81 ? 2.197 -7.935 8.079 1.00 81.12 81 PHE A CA 1
ATOM 659 C C . PHE A 1 81 ? 1.338 -7.906 9.351 1.00 81.12 81 PHE A C 1
ATOM 661 O O . PHE A 1 81 ? 0.723 -6.890 9.695 1.00 81.12 81 PHE A O 1
ATOM 668 N N . ASN A 1 82 ? 1.297 -9.034 10.059 1.00 74.38 82 ASN A N 1
ATOM 669 C CA . ASN A 1 82 ? 0.573 -9.196 11.318 1.00 74.38 82 ASN A CA 1
ATOM 670 C C . ASN A 1 82 ? 1.501 -8.873 12.501 1.00 74.38 82 ASN A C 1
ATOM 672 O O . ASN A 1 82 ? 2.405 -9.646 12.813 1.00 74.38 82 ASN A O 1
ATOM 676 N N . ASN A 1 83 ? 1.254 -7.761 13.202 1.00 70.12 83 ASN A N 1
ATOM 677 C CA . ASN A 1 83 ? 2.136 -7.304 14.283 1.00 70.12 83 ASN A CA 1
ATOM 678 C C . ASN A 1 83 ? 1.980 -8.102 15.595 1.00 70.12 83 ASN A C 1
ATOM 680 O O . ASN A 1 83 ? 2.784 -7.931 16.516 1.00 70.12 83 ASN A O 1
ATOM 684 N N . LYS A 1 84 ? 0.951 -8.954 15.724 1.00 66.31 84 LYS A N 1
ATOM 685 C CA . LYS A 1 84 ? 0.722 -9.797 16.915 1.00 66.31 84 LYS A CA 1
ATOM 686 C C . LYS A 1 84 ? 1.393 -11.160 16.811 1.00 66.31 84 LYS A C 1
ATOM 688 O O . LYS A 1 84 ? 1.659 -11.775 17.849 1.00 66.31 84 LYS A O 1
ATOM 693 N N . LEU A 1 85 ? 1.703 -11.617 15.599 1.00 60.19 85 LEU A N 1
ATOM 694 C CA . LEU A 1 85 ? 2.583 -12.759 15.397 1.00 60.19 85 LEU A CA 1
ATOM 695 C C . LEU A 1 85 ? 3.999 -12.339 15.803 1.00 60.19 85 LEU A C 1
ATOM 697 O O . LEU A 1 85 ? 4.814 -11.909 14.999 1.00 60.19 85 LEU A O 1
ATOM 701 N N . LYS A 1 86 ? 4.309 -12.506 17.094 1.00 51.81 86 LYS A N 1
ATOM 702 C CA . LYS A 1 86 ? 5.676 -12.520 17.644 1.00 51.81 86 LYS A CA 1
ATOM 703 C C . LYS A 1 86 ? 6.492 -13.717 17.132 1.00 51.81 86 LYS A C 1
ATOM 705 O O . LYS A 1 86 ? 7.376 -14.211 17.834 1.00 51.81 86 LYS A O 1
ATOM 710 N N . GLU A 1 87 ? 6.195 -14.232 15.948 1.00 51.38 87 GLU A N 1
ATOM 711 C CA . GLU A 1 87 ? 7.111 -15.154 15.310 1.00 51.38 87 GLU A CA 1
ATOM 712 C C . GLU A 1 87 ? 8.269 -14.324 14.785 1.00 51.38 87 GLU A C 1
ATOM 714 O O . GLU A 1 87 ? 8.093 -13.273 14.175 1.00 51.38 87 GLU A O 1
ATOM 719 N N . ARG A 1 88 ? 9.470 -14.751 15.163 1.00 47.59 88 ARG A N 1
ATOM 720 C CA . ARG A 1 88 ? 10.738 -14.122 14.828 1.00 47.59 88 ARG A CA 1
ATOM 721 C C . ARG A 1 88 ? 10.976 -14.209 13.322 1.00 47.59 88 ARG A C 1
ATOM 723 O O . ARG A 1 88 ? 11.869 -14.928 12.895 1.00 47.59 88 ARG A O 1
ATOM 730 N N . ILE A 1 89 ? 10.212 -13.491 12.518 1.00 50.84 89 ILE A N 1
ATOM 731 C CA . ILE A 1 89 ? 10.638 -13.196 11.162 1.00 50.84 89 ILE A CA 1
ATOM 732 C C . ILE A 1 89 ? 11.667 -12.096 11.362 1.00 50.84 89 ILE A C 1
ATOM 734 O O . ILE A 1 89 ? 11.346 -10.932 11.618 1.00 50.84 89 ILE A O 1
ATOM 738 N N . HIS A 1 90 ? 12.928 -12.518 11.451 1.00 47.59 90 HIS A N 1
ATOM 739 C CA . HIS A 1 90 ? 14.035 -11.588 11.523 1.00 47.59 90 HIS A CA 1
ATOM 740 C C . HIS A 1 90 ? 13.872 -10.647 10.328 1.00 47.59 90 HIS A C 1
ATOM 742 O O . HIS A 1 90 ? 13.564 -11.096 9.229 1.00 47.59 90 HIS A O 1
ATOM 748 N N . PHE A 1 91 ? 14.084 -9.345 10.522 1.00 51.25 91 PHE A N 1
ATOM 749 C CA . PHE A 1 91 ? 14.069 -8.349 9.441 1.00 51.25 91 PHE A CA 1
ATOM 750 C C . PHE A 1 91 ? 14.856 -8.788 8.182 1.00 51.25 91 PHE A C 1
ATOM 752 O O . PHE A 1 91 ? 14.628 -8.260 7.102 1.00 51.25 91 PHE A O 1
ATOM 759 N N . THR A 1 92 ? 15.768 -9.756 8.311 1.00 50.12 92 THR A N 1
ATOM 760 C CA . THR A 1 92 ? 16.505 -10.415 7.230 1.00 50.12 92 THR A CA 1
ATOM 761 C C . THR A 1 92 ? 15.656 -11.255 6.278 1.00 50.12 92 THR A C 1
ATOM 763 O O . THR A 1 92 ? 15.981 -11.271 5.098 1.00 50.12 92 THR A O 1
ATOM 766 N N . ASP A 1 93 ? 14.590 -11.914 6.733 1.00 52.31 93 ASP A N 1
ATOM 767 C CA . ASP A 1 93 ? 13.789 -12.794 5.867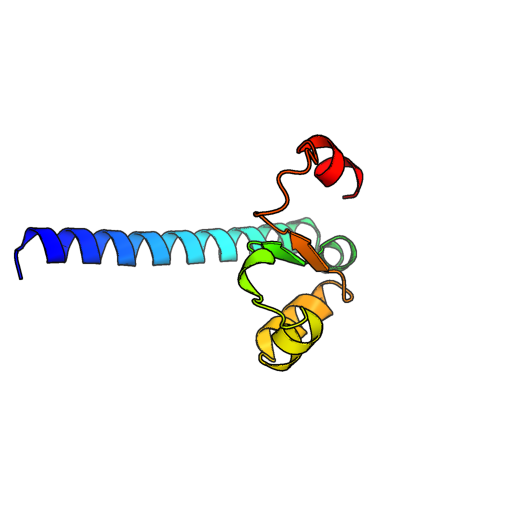 1.00 52.31 93 ASP A CA 1
ATOM 768 C C . ASP A 1 93 ? 12.873 -11.961 4.954 1.00 52.31 93 ASP A C 1
ATOM 770 O O . ASP A 1 93 ? 12.749 -12.247 3.770 1.00 52.31 93 ASP A O 1
ATOM 774 N N . PHE A 1 94 ? 12.353 -10.834 5.461 1.00 52.34 94 PHE A N 1
ATOM 775 C CA . PHE A 1 94 ? 11.581 -9.869 4.666 1.00 52.34 94 PHE A CA 1
ATOM 776 C C . PHE A 1 94 ? 12.420 -9.183 3.571 1.00 52.34 94 PHE A C 1
ATOM 778 O O . PHE A 1 94 ? 11.911 -8.877 2.499 1.00 52.34 94 PHE A O 1
ATOM 785 N N . ILE A 1 95 ? 13.714 -8.951 3.819 1.00 54.78 95 ILE A N 1
ATOM 786 C CA . ILE A 1 95 ? 14.638 -8.377 2.822 1.00 54.78 95 ILE A CA 1
ATOM 787 C C . ILE A 1 95 ? 15.119 -9.444 1.820 1.00 54.78 95 ILE A C 1
ATOM 789 O O . ILE A 1 95 ? 15.583 -9.089 0.745 1.00 54.78 95 ILE A O 1
ATOM 793 N N . ALA A 1 96 ? 15.028 -10.737 2.150 1.00 47.25 96 ALA A N 1
ATOM 794 C CA . ALA A 1 96 ? 15.466 -11.824 1.270 1.00 47.25 96 ALA A CA 1
ATOM 795 C C . ALA A 1 96 ? 14.419 -12.229 0.214 1.00 47.25 96 ALA A C 1
ATOM 797 O O . ALA A 1 96 ? 14.779 -12.881 -0.766 1.00 47.25 96 ALA A O 1
ATOM 798 N N . GLU A 1 97 ? 13.150 -11.859 0.410 1.00 43.84 97 GLU A N 1
ATOM 799 C CA . GLU A 1 97 ? 12.040 -12.135 -0.519 1.00 43.84 97 GLU A CA 1
ATOM 800 C C . GLU A 1 97 ? 11.648 -10.936 -1.409 1.00 43.84 97 GLU A C 1
ATOM 802 O O . GLU A 1 97 ? 10.788 -11.087 -2.279 1.0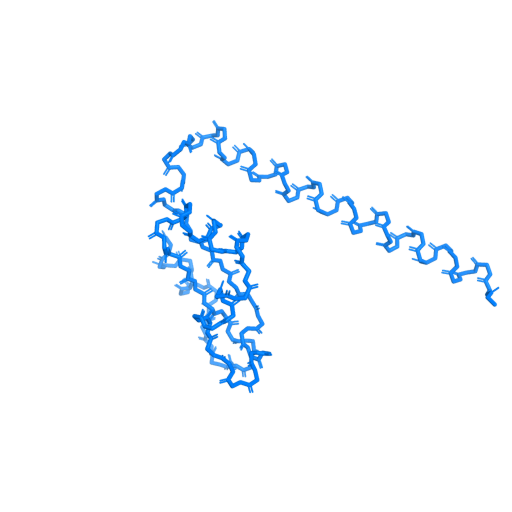0 43.84 97 GLU A O 1
ATOM 807 N N . LEU A 1 98 ? 12.287 -9.772 -1.226 1.00 46.47 98 LEU A N 1
ATOM 808 C CA . LEU A 1 98 ? 12.225 -8.614 -2.133 1.00 46.47 98 LEU A CA 1
ATOM 809 C C . LEU A 1 98 ? 13.391 -8.638 -3.132 1.00 46.47 98 LEU A C 1
ATOM 811 O O . LEU A 1 98 ? 13.148 -8.324 -4.319 1.00 46.47 98 LEU A O 1
#

Sequence (98 aa):
MLLQDLISSWWSSNWADSLKREEKHMVQKIQKIFGHTADKYSMVLFTHGDQLEGTSMEEFLEESSDLQELVARCNGQYHVFNNKLKERIHFTDFIAEL

Foldseek 3Di:
DDPVVVVVVVCVVVVVVVVVVVVVVVVVVLCVVCPLVSLQVDAAEAEQLVPCVPPDVVNVCVVDPVSVVVCVSNVVHYDYHHPPPPPCPPPVVVVVVD